Protein AF-A0A1F4QU12-F1 (afdb_monomer_lite)

Sequence (82 aa):
MARGGMRDWNAYWDKFKSLAALQEKSNNIDETFKRIEAEFGCKLLSGDHIQIIAALEERIEELENAQAKTQAGVQADLFESI

Secondary structure (DSSP, 8-state):
--------HHHHHTT---HHHHHHHHHTHHHHHHHHHHHHTSPPPHHHHHHHHHHHHHHHHHHHHHHHHHHHHHTTTTSS--

Structure (mmCIF, N/CA/C/O backbone):
data_AF-A0A1F4QU12-F1
#
_entry.id   AF-A0A1F4QU12-F1
#
loop_
_atom_site.group_PDB
_atom_site.id
_atom_site.type_symbol
_atom_site.label_atom_id
_atom_site.label_alt_id
_atom_site.label_comp_id
_atom_site.label_asym_id
_atom_site.label_entity_id
_atom_site.label_seq_id
_atom_site.pdbx_PDB_ins_code
_atom_site.Cartn_x
_atom_site.Cartn_y
_atom_site.Cartn_z
_atom_site.occupancy
_atom_site.B_iso_or_equiv
_atom_site.auth_seq_id
_atom_site.auth_comp_id
_atom_site.auth_asym_id
_atom_site.auth_atom_id
_atom_site.pdbx_PDB_model_num
ATOM 1 N N . MET A 1 1 ? 4.421 7.153 -28.636 1.00 34.41 1 MET A N 1
ATOM 2 C CA . MET A 1 1 ? 4.016 5.741 -28.476 1.00 34.41 1 MET A CA 1
ATOM 3 C C . MET A 1 1 ? 3.142 5.640 -27.238 1.00 34.41 1 MET A C 1
ATOM 5 O O . MET A 1 1 ? 3.651 5.766 -26.135 1.00 34.41 1 MET A O 1
ATOM 9 N N . AL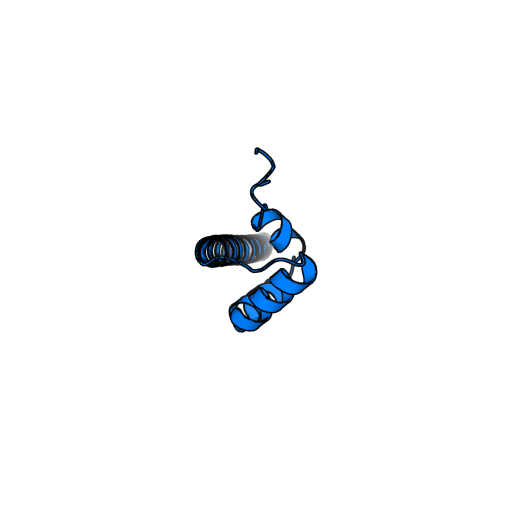A A 1 2 ? 1.827 5.530 -27.414 1.00 47.38 2 ALA A N 1
ATOM 10 C CA . ALA A 1 2 ? 0.886 5.416 -26.306 1.00 47.38 2 ALA A CA 1
ATOM 11 C C . ALA A 1 2 ? 0.716 3.938 -25.940 1.00 47.38 2 ALA A C 1
ATOM 13 O O . ALA A 1 2 ? 0.195 3.167 -26.744 1.00 47.38 2 ALA A O 1
ATOM 14 N N . ARG A 1 3 ? 1.220 3.560 -24.761 1.00 41.09 3 ARG A N 1
ATOM 15 C CA . ARG A 1 3 ? 0.731 2.458 -23.910 1.00 41.09 3 ARG A CA 1
ATOM 16 C C . ARG A 1 3 ? 1.456 2.460 -22.551 1.00 41.09 3 ARG A C 1
ATOM 18 O O . ARG A 1 3 ? 1.757 1.418 -21.988 1.00 41.09 3 ARG A O 1
ATOM 25 N N . GLY A 1 4 ? 1.742 3.647 -22.011 1.00 43.00 4 GLY A N 1
ATOM 26 C CA . GLY A 1 4 ? 1.968 3.789 -20.575 1.00 43.00 4 GLY A CA 1
ATOM 27 C C . GLY A 1 4 ? 0.599 3.743 -19.921 1.00 43.00 4 GLY A C 1
ATOM 28 O O . GLY A 1 4 ? 0.011 4.792 -19.688 1.00 43.00 4 GLY A O 1
ATOM 29 N N . GLY A 1 5 ? 0.027 2.545 -19.768 1.00 44.62 5 GLY A N 1
ATOM 30 C CA . GLY A 1 5 ? -1.140 2.392 -18.910 1.00 44.62 5 GLY A CA 1
ATOM 31 C C . GLY A 1 5 ? -0.705 2.890 -17.545 1.00 44.62 5 GLY A C 1
ATOM 32 O O . GLY A 1 5 ? 0.207 2.300 -16.968 1.00 44.62 5 GLY A O 1
ATOM 33 N N . MET A 1 6 ? -1.256 4.026 -17.112 1.00 54.06 6 MET A N 1
ATOM 34 C C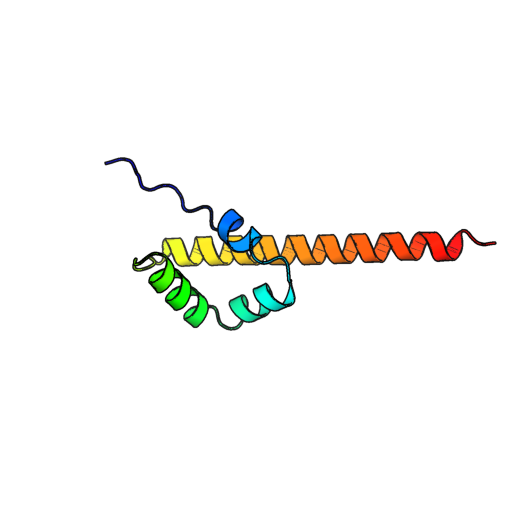A . MET A 1 6 ? -1.131 4.508 -15.742 1.00 54.06 6 MET A CA 1
ATOM 35 C C . MET A 1 6 ? -1.401 3.291 -14.866 1.00 54.06 6 MET A C 1
ATOM 37 O O . MET A 1 6 ? -2.478 2.703 -14.946 1.00 54.06 6 MET A O 1
ATOM 41 N N . ARG A 1 7 ? -0.369 2.790 -14.188 1.00 67.56 7 ARG A N 1
ATOM 42 C CA . ARG A 1 7 ? -0.542 1.613 -13.351 1.00 67.56 7 ARG A CA 1
ATOM 43 C C . ARG A 1 7 ? -1.404 2.074 -12.196 1.00 67.56 7 ARG A C 1
ATOM 45 O O . ARG A 1 7 ? -0.978 2.934 -11.434 1.00 67.56 7 ARG A O 1
ATOM 52 N N . ASP A 1 8 ? -2.616 1.543 -12.114 1.00 78.81 8 ASP A N 1
ATOM 53 C CA . ASP A 1 8 ? -3.505 1.812 -10.994 1.00 78.81 8 ASP A CA 1
ATOM 54 C C . ASP A 1 8 ? -2.926 1.149 -9.743 1.00 78.81 8 ASP A C 1
ATOM 56 O O . ASP A 1 8 ? -3.222 -0.002 -9.414 1.00 78.81 8 ASP A O 1
ATOM 60 N N . TRP A 1 9 ? -2.051 1.881 -9.053 1.00 84.69 9 TRP A N 1
ATOM 61 C CA . TRP A 1 9 ? -1.453 1.446 -7.795 1.00 84.69 9 TRP A CA 1
ATOM 62 C C . TRP A 1 9 ? -2.523 1.239 -6.720 1.00 84.69 9 TRP A C 1
ATOM 64 O O . TRP A 1 9 ? -2.416 0.298 -5.941 1.00 84.69 9 TRP A O 1
ATOM 74 N N . ASN A 1 10 ? -3.616 2.006 -6.770 1.00 84.19 10 ASN A N 1
ATOM 75 C CA . ASN A 1 10 ? -4.807 1.776 -5.950 1.00 84.19 10 ASN A CA 1
ATOM 76 C C . ASN A 1 10 ? -5.394 0.373 -6.168 1.00 84.19 10 ASN A C 1
ATOM 78 O O . ASN A 1 10 ? -5.571 -0.379 -5.213 1.00 84.19 10 ASN A O 1
ATOM 82 N N . ALA A 1 11 ? -5.570 -0.054 -7.423 1.00 84.56 11 ALA A N 1
ATOM 83 C CA . ALA A 1 11 ? -6.055 -1.401 -7.734 1.00 84.56 11 ALA A CA 1
ATOM 84 C C . ALA A 1 11 ? -5.052 -2.507 -7.343 1.00 84.56 11 ALA A C 1
ATOM 86 O O . ALA A 1 11 ? -5.441 -3.640 -7.044 1.00 84.56 11 ALA A O 1
ATOM 87 N N . TYR A 1 12 ? -3.749 -2.206 -7.344 1.00 85.81 12 TYR A N 1
ATOM 88 C CA . TYR A 1 12 ? -2.733 -3.114 -6.810 1.00 85.81 12 TYR A CA 1
ATOM 89 C C . TYR A 1 12 ? -2.883 -3.280 -5.289 1.00 85.81 12 TYR A C 1
ATOM 91 O O . TYR A 1 12 ? -2.865 -4.412 -4.796 1.00 85.81 12 TYR A O 1
ATOM 99 N N . TRP A 1 13 ? -3.099 -2.180 -4.562 1.00 88.19 13 TRP A N 1
ATOM 100 C CA . TRP A 1 13 ? -3.287 -2.186 -3.112 1.00 88.19 13 TRP A CA 1
ATOM 101 C C . TRP A 1 13 ? -4.633 -2.755 -2.662 1.00 88.19 13 TRP A C 1
ATOM 103 O O . TRP A 1 13 ? -4.698 -3.387 -1.609 1.00 88.19 13 TRP A O 1
ATOM 113 N N . ASP A 1 14 ? -5.676 -2.660 -3.486 1.00 85.56 14 ASP A N 1
ATOM 114 C CA . ASP A 1 14 ? -6.995 -3.251 -3.228 1.00 85.56 14 ASP A CA 1
ATOM 115 C C . ASP A 1 14 ? -6.961 -4.767 -2.989 1.00 85.56 14 ASP A C 1
ATOM 117 O O . ASP A 1 14 ? -7.807 -5.320 -2.277 1.00 85.56 14 ASP A O 1
ATOM 121 N N . LYS A 1 15 ? -5.956 -5.456 -3.544 1.00 84.75 15 LYS A N 1
ATOM 122 C CA . LYS A 1 15 ? -5.732 -6.890 -3.309 1.00 84.75 15 LYS A CA 1
ATOM 123 C C . LYS A 1 15 ? -5.426 -7.189 -1.839 1.00 84.75 15 LYS A C 1
ATOM 125 O O . LYS A 1 15 ? -5.683 -8.298 -1.368 1.00 84.75 15 LYS A O 1
ATOM 130 N N . PHE A 1 16 ? -4.895 -6.214 -1.105 1.00 84.31 16 PHE A N 1
ATOM 131 C CA . PHE A 1 16 ? -4.541 -6.331 0.300 1.00 84.31 16 PHE A CA 1
ATOM 132 C C . PHE A 1 16 ? -5.651 -5.720 1.158 1.00 84.31 16 PHE A C 1
ATOM 134 O O . PHE A 1 16 ? -5.719 -4.518 1.389 1.00 84.31 16 PHE A O 1
ATOM 141 N N . LYS A 1 17 ? -6.537 -6.580 1.664 1.00 79.56 17 LYS A N 1
ATOM 142 C CA . LYS A 1 17 ? -7.646 -6.174 2.546 1.00 79.56 17 LYS A CA 1
ATOM 143 C C . 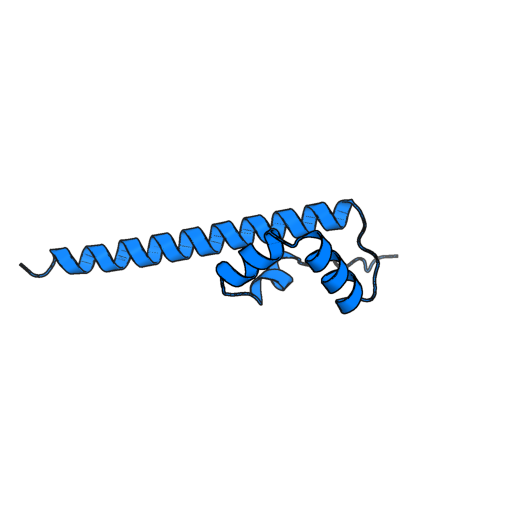LYS A 1 17 ? -7.249 -6.012 4.016 1.00 79.56 17 LYS A C 1
ATOM 145 O O . LYS A 1 17 ? -8.082 -5.657 4.839 1.00 79.56 17 LYS A O 1
ATOM 150 N N . SER A 1 18 ? -6.010 -6.348 4.366 1.00 84.62 18 SER A N 1
ATOM 151 C CA . SER A 1 18 ? -5.531 -6.315 5.745 1.00 84.62 18 SER A CA 1
ATOM 152 C C . SER A 1 18 ? -4.710 -5.055 5.978 1.00 84.62 18 SER A C 1
ATOM 154 O O . SER A 1 18 ? -3.656 -4.888 5.364 1.00 84.62 18 SER A O 1
ATOM 156 N N . LEU A 1 19 ? -5.175 -4.217 6.907 1.00 85.88 19 LEU A N 1
ATOM 157 C CA . LEU A 1 19 ? -4.458 -3.024 7.354 1.00 85.88 19 LEU A CA 1
ATOM 158 C C . LEU A 1 19 ? -3.038 -3.372 7.821 1.00 85.88 19 LEU A C 1
ATOM 160 O O . LEU A 1 19 ? -2.077 -2.753 7.381 1.00 85.88 19 LEU A O 1
ATOM 164 N N . ALA A 1 20 ? -2.895 -4.430 8.625 1.00 86.25 20 ALA A N 1
ATOM 165 C CA . ALA A 1 20 ? -1.596 -4.893 9.109 1.00 86.25 20 ALA A CA 1
ATOM 166 C C . ALA A 1 20 ? -0.643 -5.266 7.959 1.00 86.25 20 ALA A C 1
ATOM 168 O O . ALA A 1 20 ? 0.538 -4.932 8.000 1.00 86.25 20 ALA A O 1
ATOM 169 N N . ALA A 1 21 ? -1.157 -5.902 6.900 1.00 86.94 21 ALA A N 1
ATOM 170 C CA . ALA A 1 21 ? -0.349 -6.263 5.737 1.00 86.94 21 ALA A CA 1
ATOM 171 C C . ALA A 1 21 ? 0.103 -5.038 4.925 1.00 86.94 21 ALA A C 1
A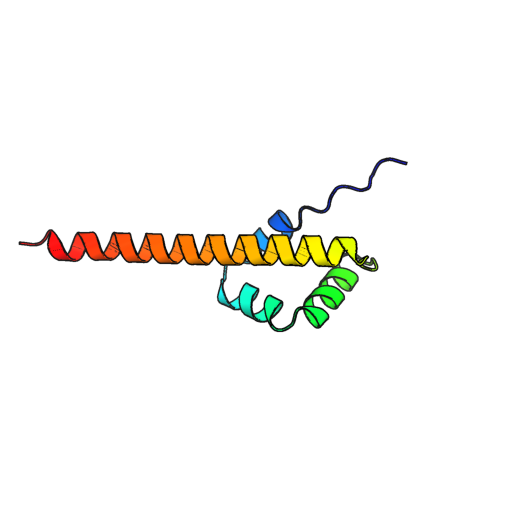TOM 173 O O . ALA A 1 21 ? 1.182 -5.063 4.338 1.00 86.94 21 ALA A O 1
ATOM 174 N N . LEU A 1 22 ? -0.704 -3.976 4.872 1.00 87.62 22 LEU A N 1
ATOM 175 C CA . LEU A 1 22 ? -0.329 -2.720 4.217 1.00 87.62 22 LEU A CA 1
ATOM 176 C C . LEU A 1 22 ? 0.656 -1.913 5.069 1.00 87.62 22 LEU A C 1
ATOM 178 O O . LEU A 1 22 ? 1.650 -1.423 4.542 1.00 87.62 22 LEU A O 1
ATOM 182 N N . GLN A 1 23 ? 0.446 -1.852 6.385 1.00 87.44 23 GLN A N 1
ATOM 183 C CA . GLN A 1 23 ? 1.369 -1.211 7.324 1.00 87.44 23 GLN A CA 1
ATOM 184 C C . GLN A 1 23 ? 2.739 -1.901 7.339 1.00 87.44 23 GLN A C 1
ATOM 186 O O . GLN A 1 23 ? 3.766 -1.228 7.322 1.00 87.44 23 GLN A O 1
ATOM 191 N N . GLU A 1 24 ? 2.788 -3.236 7.292 1.00 88.94 24 GLU A N 1
ATOM 192 C CA . GLU A 1 24 ? 4.050 -3.979 7.175 1.00 88.94 24 GLU A CA 1
ATOM 193 C C . GLU A 1 24 ? 4.802 -3.632 5.881 1.00 88.94 24 GLU A C 1
ATOM 195 O O . GLU A 1 24 ? 6.024 -3.460 5.896 1.00 88.94 24 GLU A O 1
ATOM 200 N N . LYS A 1 25 ? 4.078 -3.470 4.767 1.00 87.00 25 LYS A N 1
ATOM 201 C CA . LYS A 1 25 ? 4.655 -3.054 3.480 1.00 87.00 25 LYS A CA 1
ATOM 202 C C . LYS A 1 25 ? 5.122 -1.604 3.494 1.00 87.00 25 LYS A C 1
ATOM 204 O O . LYS A 1 25 ? 6.171 -1.320 2.924 1.00 87.00 25 LYS A O 1
ATOM 209 N N . SER A 1 26 ? 4.400 -0.721 4.182 1.00 88.44 26 SER A N 1
ATOM 210 C CA . SER A 1 26 ? 4.811 0.668 4.406 1.00 88.44 26 SER A CA 1
ATOM 211 C C . SER A 1 26 ? 6.082 0.751 5.253 1.00 88.44 26 SER A C 1
ATOM 213 O O . SER A 1 26 ? 6.999 1.493 4.920 1.00 88.44 26 SER A O 1
ATOM 215 N N . ASN A 1 27 ? 6.181 -0.059 6.311 1.00 89.69 27 ASN A N 1
ATOM 216 C CA . ASN A 1 27 ? 7.382 -0.137 7.148 1.00 89.69 27 ASN A CA 1
ATOM 217 C C . ASN A 1 27 ? 8.595 -0.691 6.387 1.00 89.69 27 ASN A C 1
ATOM 219 O O . ASN A 1 27 ? 9.730 -0.356 6.710 1.00 89.69 27 ASN A O 1
ATOM 223 N N . ASN A 1 28 ? 8.360 -1.518 5.365 1.00 91.25 28 ASN A N 1
ATOM 224 C CA . ASN A 1 28 ? 9.391 -2.098 4.507 1.00 91.25 28 ASN A CA 1
ATOM 225 C C . ASN A 1 28 ? 9.265 -1.586 3.063 1.00 91.25 28 ASN A C 1
ATOM 227 O O . ASN A 1 28 ? 9.268 -2.378 2.114 1.00 91.25 28 ASN A O 1
ATOM 231 N N . ILE A 1 29 ? 9.115 -0.269 2.877 1.00 87.12 29 ILE A N 1
ATOM 232 C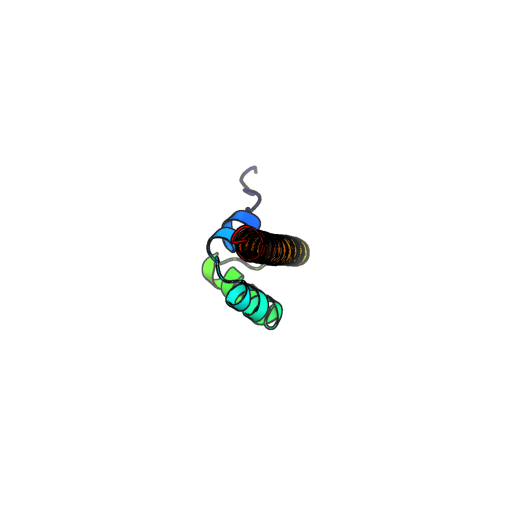 CA . ILE A 1 29 ? 8.803 0.312 1.563 1.00 87.12 29 ILE A CA 1
ATOM 233 C C . ILE A 1 29 ? 9.887 0.026 0.510 1.00 87.12 29 ILE A C 1
ATOM 235 O O . ILE A 1 29 ? 9.563 -0.310 -0.627 1.00 87.12 29 ILE A O 1
ATOM 239 N N . ASP A 1 30 ? 11.168 0.038 0.892 1.00 87.88 30 ASP A N 1
ATOM 240 C CA . ASP A 1 30 ? 12.285 -0.295 -0.004 1.00 87.88 30 ASP A CA 1
ATOM 241 C C . ASP A 1 30 ? 12.212 -1.736 -0.526 1.00 87.88 30 ASP A C 1
ATOM 243 O O . ASP A 1 30 ? 12.490 -2.014 -1.696 1.00 87.88 30 ASP A O 1
ATOM 247 N N . GLU A 1 31 ? 11.837 -2.680 0.339 1.00 90.12 31 GLU A N 1
ATOM 248 C CA . GLU A 1 31 ? 11.651 -4.075 -0.059 1.00 90.12 31 GLU A CA 1
ATOM 249 C C . GLU A 1 31 ? 10.390 -4.234 -0.911 1.00 90.12 31 GLU A C 1
ATOM 251 O O . GLU A 1 31 ? 10.378 -4.969 -1.900 1.00 90.12 31 GLU A O 1
ATOM 256 N N . THR A 1 32 ? 9.341 -3.496 -0.562 1.00 88.81 32 THR A N 1
ATOM 257 C CA . THR A 1 32 ? 8.088 -3.444 -1.308 1.00 88.81 32 THR A CA 1
ATOM 258 C C . THR A 1 32 ? 8.311 -2.946 -2.734 1.00 88.81 32 THR A C 1
ATOM 260 O O . THR A 1 32 ? 7.823 -3.580 -3.669 1.00 88.81 32 THR A O 1
ATOM 263 N N . PHE A 1 33 ? 9.116 -1.900 -2.936 1.00 89.12 33 PHE A N 1
ATOM 264 C CA . PHE A 1 33 ? 9.495 -1.436 -4.270 1.00 89.12 33 PHE A CA 1
ATOM 265 C C . PHE A 1 33 ? 10.234 -2.510 -5.057 1.00 89.12 33 PHE A C 1
ATOM 267 O O . PHE A 1 33 ? 9.820 -2.818 -6.168 1.00 89.12 33 PHE A O 1
ATOM 274 N N . LYS A 1 34 ? 11.243 -3.164 -4.470 1.00 89.50 34 LYS A N 1
ATOM 275 C CA . LYS A 1 34 ? 11.961 -4.260 -5.145 1.00 89.50 34 LYS A CA 1
ATOM 276 C C . LYS A 1 34 ? 11.039 -5.410 -5.546 1.00 89.50 34 LYS A C 1
ATOM 278 O O . LYS A 1 34 ? 11.209 -5.994 -6.614 1.00 89.50 34 LYS A O 1
ATOM 283 N N . ARG A 1 35 ? 10.061 -5.752 -4.701 1.00 88.12 35 ARG A N 1
ATOM 284 C CA . ARG A 1 35 ? 9.054 -6.780 -5.009 1.00 88.12 35 ARG A CA 1
ATOM 285 C C . ARG A 1 35 ? 8.157 -6.354 -6.167 1.00 88.12 35 ARG A C 1
ATOM 287 O O . ARG A 1 35 ? 7.921 -7.161 -7.057 1.00 88.12 35 ARG A O 1
ATOM 294 N N . ILE A 1 36 ? 7.711 -5.098 -6.186 1.00 86.88 36 ILE A N 1
ATOM 295 C CA . ILE A 1 36 ? 6.934 -4.535 -7.297 1.00 86.88 36 ILE A CA 1
ATOM 296 C C . ILE A 1 36 ? 7.778 -4.532 -8.582 1.00 86.88 36 ILE A C 1
ATOM 298 O O . ILE A 1 36 ? 7.314 -4.971 -9.630 1.00 86.88 36 ILE A O 1
ATOM 302 N N . GLU A 1 37 ? 9.041 -4.112 -8.520 1.00 88.62 37 GLU A N 1
ATOM 303 C CA . GLU A 1 37 ? 9.957 -4.151 -9.665 1.00 88.62 37 GLU A CA 1
ATOM 304 C C . GLU A 1 37 ? 10.118 -5.570 -10.223 1.00 88.62 37 GLU A C 1
ATOM 306 O O . GLU A 1 37 ? 10.088 -5.768 -11.439 1.00 88.62 37 GLU A O 1
ATOM 311 N N . ALA A 1 38 ? 10.234 -6.565 -9.338 1.00 88.38 38 ALA A N 1
ATOM 312 C CA . ALA A 1 38 ? 10.319 -7.971 -9.710 1.00 88.38 38 ALA A CA 1
ATOM 313 C C . ALA A 1 38 ? 9.005 -8.508 -10.306 1.00 88.38 38 ALA A C 1
ATOM 315 O O . ALA A 1 38 ? 9.045 -9.202 -11.320 1.00 88.38 38 ALA A O 1
ATOM 316 N N . GLU A 1 39 ? 7.850 -8.173 -9.721 1.00 85.81 39 GLU A N 1
ATOM 317 C CA . GLU A 1 39 ? 6.527 -8.620 -10.185 1.00 85.81 39 GLU A CA 1
ATOM 318 C C . GLU A 1 39 ? 6.208 -8.086 -11.585 1.00 85.81 39 GLU A C 1
ATOM 320 O O . GLU A 1 39 ? 5.683 -8.803 -12.436 1.00 85.81 39 GLU A O 1
ATOM 325 N N . PHE A 1 40 ? 6.572 -6.833 -11.846 1.00 82.75 40 PHE A N 1
ATOM 326 C CA . PHE A 1 40 ? 6.302 -6.175 -13.118 1.00 82.75 40 PHE A CA 1
ATOM 327 C C . PHE A 1 40 ? 7.475 -6.221 -14.108 1.00 82.75 40 PHE A C 1
ATOM 329 O O . PHE A 1 40 ? 7.352 -5.694 -15.218 1.00 82.75 40 PHE A O 1
ATOM 336 N N . GLY A 1 41 ? 8.606 -6.817 -13.718 1.00 82.69 41 GLY A N 1
ATOM 337 C CA . GLY A 1 41 ? 9.812 -6.923 -14.541 1.00 82.69 41 GLY A CA 1
ATOM 338 C C . GLY A 1 41 ? 10.350 -5.570 -15.014 1.00 82.69 41 GLY A C 1
ATOM 339 O O . GLY A 1 41 ? 10.887 -5.471 -16.117 1.00 82.69 41 GLY A O 1
ATOM 340 N N . CYS A 1 42 ? 10.160 -4.509 -14.229 1.00 81.81 42 CYS A N 1
ATOM 341 C CA . CYS A 1 42 ? 10.530 -3.150 -14.610 1.00 81.81 42 CYS A CA 1
ATOM 342 C C . CYS A 1 42 ? 11.172 -2.403 -13.449 1.00 81.81 42 CYS A C 1
ATOM 344 O O . CYS A 1 42 ? 10.840 -2.646 -12.296 1.00 81.81 42 CYS A O 1
ATOM 346 N N . LYS A 1 43 ? 12.036 -1.441 -13.769 1.00 83.44 43 LYS A N 1
ATOM 347 C CA . LYS A 1 43 ? 12.606 -0.545 -12.768 1.00 83.44 43 LYS A CA 1
ATOM 348 C C . LYS A 1 43 ? 11.627 0.589 -12.475 1.00 83.44 43 LYS A C 1
ATOM 350 O O . LYS A 1 43 ? 11.148 1.217 -13.420 1.00 83.44 43 LYS A O 1
ATOM 355 N N . LEU A 1 44 ? 11.337 0.836 -11.205 1.00 83.38 44 LEU A N 1
ATOM 356 C CA . LEU A 1 44 ? 10.493 1.951 -10.788 1.00 83.38 44 LEU A CA 1
ATOM 357 C C . LEU A 1 44 ? 11.285 3.257 -10.909 1.00 83.38 44 LEU A C 1
ATOM 359 O O . LEU A 1 44 ? 12.472 3.330 -10.575 1.00 83.38 44 LEU A O 1
ATOM 363 N N . LEU A 1 45 ? 10.642 4.298 -11.432 1.00 85.44 45 LEU A N 1
ATOM 364 C CA . LEU A 1 45 ? 11.210 5.640 -11.467 1.00 85.44 45 LEU A CA 1
ATOM 365 C C . LEU A 1 45 ? 10.844 6.394 -10.186 1.00 85.44 45 LEU A C 1
ATOM 367 O O . LEU A 1 45 ? 9.887 6.059 -9.491 1.00 85.44 45 LEU A O 1
ATOM 371 N N . SER A 1 46 ? 11.561 7.483 -9.898 1.00 79.31 46 SER A N 1
ATOM 372 C CA . SER A 1 46 ? 11.285 8.331 -8.729 1.00 79.31 46 SER A CA 1
ATOM 373 C C . SER A 1 46 ? 9.837 8.839 -8.684 1.00 79.31 46 SER A C 1
ATOM 375 O O . SER A 1 46 ? 9.290 9.018 -7.602 1.00 79.31 46 SER A O 1
ATOM 377 N N . GLY A 1 47 ? 9.204 9.038 -9.847 1.00 82.56 47 GLY A N 1
ATOM 378 C CA . GLY A 1 47 ? 7.785 9.390 -9.937 1.00 82.56 47 GLY A CA 1
ATOM 379 C C . GLY A 1 47 ? 6.844 8.237 -9.574 1.00 82.56 47 GLY A C 1
ATOM 380 O O . GLY A 1 47 ? 5.821 8.477 -8.940 1.00 82.56 47 GLY A O 1
ATOM 381 N N . ASP A 1 48 ? 7.205 6.994 -9.903 1.00 83.38 48 ASP A N 1
ATOM 382 C CA . ASP A 1 48 ? 6.407 5.817 -9.550 1.00 83.38 48 ASP A CA 1
ATOM 383 C C . ASP A 1 48 ? 6.451 5.558 -8.043 1.00 83.38 48 ASP A C 1
ATOM 385 O O . ASP A 1 48 ? 5.431 5.221 -7.456 1.00 83.38 48 ASP A O 1
ATOM 389 N N . HIS A 1 49 ? 7.598 5.783 -7.391 1.00 86.75 49 HIS A N 1
ATOM 390 C CA . HIS A 1 49 ? 7.707 5.656 -5.932 1.00 86.75 49 HIS A CA 1
ATOM 391 C C . HIS A 1 49 ? 6.713 6.565 -5.205 1.00 86.75 49 HIS A C 1
ATOM 393 O O . HIS A 1 49 ? 6.034 6.114 -4.287 1.00 86.75 49 HIS A O 1
ATOM 399 N N . ILE A 1 50 ? 6.590 7.821 -5.647 1.00 88.25 50 ILE A N 1
ATOM 400 C CA . ILE A 1 50 ? 5.644 8.781 -5.064 1.00 88.25 50 ILE A CA 1
ATOM 401 C C . ILE A 1 50 ? 4.205 8.299 -5.269 1.00 88.25 50 ILE A C 1
ATOM 403 O O . ILE A 1 50 ? 3.416 8.331 -4.332 1.00 88.25 50 ILE A O 1
ATOM 407 N N . GLN A 1 51 ? 3.867 7.814 -6.468 1.00 87.75 51 GLN A N 1
ATOM 408 C CA . GLN A 1 51 ? 2.519 7.316 -6.756 1.00 87.75 51 GLN A CA 1
ATOM 409 C C . GLN A 1 51 ? 2.173 6.055 -5.958 1.00 87.75 51 GLN A C 1
ATOM 411 O O . GLN A 1 51 ? 1.051 5.925 -5.482 1.00 87.75 51 GLN A O 1
ATOM 416 N N . ILE A 1 52 ? 3.130 5.140 -5.788 1.00 88.75 52 ILE A N 1
ATOM 417 C CA . ILE A 1 52 ? 2.948 3.912 -5.009 1.00 88.75 52 ILE A CA 1
ATOM 418 C C . ILE A 1 52 ? 2.729 4.236 -3.532 1.00 88.75 52 ILE A C 1
ATOM 420 O O . ILE A 1 52 ? 1.849 3.630 -2.923 1.00 88.75 52 ILE A O 1
ATOM 424 N N . ILE A 1 53 ? 3.513 5.167 -2.972 1.00 90.38 53 ILE A N 1
ATOM 425 C CA . ILE A 1 53 ? 3.374 5.611 -1.579 1.00 90.38 53 ILE A CA 1
ATOM 426 C C . ILE A 1 53 ? 2.030 6.308 -1.385 1.00 90.38 53 ILE A C 1
ATOM 428 O O . ILE A 1 53 ? 1.283 5.906 -0.504 1.00 90.38 53 ILE A O 1
ATOM 432 N N . ALA A 1 54 ? 1.682 7.270 -2.242 1.00 90.06 54 ALA A N 1
ATOM 433 C CA . ALA A 1 54 ? 0.412 7.987 -2.137 1.00 90.06 54 ALA A CA 1
ATOM 434 C C . ALA A 1 54 ? -0.793 7.031 -2.187 1.00 90.06 54 ALA A C 1
ATOM 436 O O . ALA A 1 54 ? -1.699 7.126 -1.366 1.00 90.06 54 ALA A O 1
ATOM 437 N N . ALA A 1 55 ? -0.767 6.056 -3.101 1.00 89.81 55 ALA A N 1
ATOM 438 C CA . ALA A 1 55 ? -1.798 5.025 -3.205 1.00 89.81 55 ALA A CA 1
ATOM 439 C C . ALA A 1 55 ? -1.829 4.076 -1.987 1.00 89.81 55 ALA A C 1
ATOM 441 O O . ALA A 1 55 ? -2.883 3.575 -1.600 1.00 89.81 55 ALA A O 1
ATOM 442 N N . LEU A 1 56 ? -0.670 3.801 -1.381 1.00 90.06 56 LEU A N 1
ATOM 443 C CA . LEU A 1 56 ? -0.567 2.979 -0.175 1.00 90.06 56 LEU A CA 1
ATOM 444 C C . LEU A 1 56 ? -1.158 3.706 1.040 1.00 90.06 56 LEU A C 1
ATOM 446 O O . LEU A 1 56 ? -1.919 3.103 1.793 1.00 90.06 56 LEU A O 1
ATOM 450 N N . GLU A 1 57 ? -0.813 4.981 1.219 1.00 90.00 57 GLU A N 1
ATOM 451 C CA . GLU A 1 57 ? -1.313 5.832 2.302 1.00 90.00 57 GLU A CA 1
ATOM 452 C C . GLU A 1 57 ? -2.828 6.026 2.203 1.00 90.00 57 GLU A C 1
ATOM 454 O O . GLU A 1 57 ? -3.527 5.785 3.186 1.00 90.00 57 GLU A O 1
ATOM 459 N N . GLU A 1 58 ? -3.342 6.344 1.007 1.00 90.19 58 GLU A N 1
ATOM 460 C CA . GLU A 1 58 ? -4.785 6.448 0.742 1.00 90.19 58 GLU A CA 1
ATOM 461 C C . GLU A 1 58 ? -5.502 5.155 1.151 1.00 90.19 58 GLU A C 1
ATOM 463 O O . GLU A 1 58 ? -6.497 5.182 1.876 1.00 90.19 58 GLU A O 1
ATOM 468 N N . ARG A 1 59 ? -4.944 3.994 0.786 1.00 88.44 59 ARG A N 1
ATOM 469 C CA . ARG A 1 59 ? -5.556 2.708 1.122 1.00 88.44 59 ARG A CA 1
ATOM 470 C C . ARG A 1 59 ? -5.532 2.384 2.618 1.00 88.44 59 ARG A C 1
ATOM 472 O O . ARG A 1 59 ? -6.468 1.765 3.133 1.00 88.44 59 ARG A O 1
ATOM 479 N N . ILE A 1 60 ? -4.452 2.740 3.308 1.00 89.50 60 ILE A N 1
ATOM 480 C CA . ILE A 1 60 ? -4.337 2.577 4.762 1.00 89.50 60 ILE A CA 1
ATOM 481 C C . ILE A 1 60 ? -5.412 3.424 5.447 1.00 89.50 60 ILE A C 1
ATOM 483 O O . ILE A 1 60 ? -6.190 2.883 6.234 1.00 89.50 60 ILE A O 1
ATOM 487 N N . GLU A 1 61 ? -5.530 4.697 5.066 1.00 89.44 61 GLU A N 1
ATOM 488 C CA . GLU A 1 61 ? -6.524 5.620 5.615 1.00 89.44 61 GLU A CA 1
ATOM 489 C C . GLU A 1 61 ? -7.963 5.136 5.361 1.00 89.44 61 GLU A C 1
ATOM 491 O O . GLU A 1 61 ? -8.811 5.188 6.257 1.00 89.44 61 GLU A O 1
ATOM 496 N N . GLU A 1 62 ? -8.261 4.612 4.168 1.00 88.50 62 GLU A N 1
ATOM 497 C CA . GLU A 1 62 ? -9.570 4.028 3.859 1.00 88.50 62 GLU A CA 1
ATOM 498 C C . GLU A 1 62 ? -9.930 2.868 4.794 1.00 88.50 62 GLU A C 1
ATOM 500 O O . GLU A 1 62 ? -11.056 2.799 5.299 1.00 88.50 62 GLU A O 1
ATOM 505 N N . LEU A 1 63 ? -8.992 1.945 5.028 1.00 86.50 63 LEU A N 1
ATOM 506 C CA . LEU A 1 63 ? -9.222 0.782 5.885 1.00 86.50 63 LEU A CA 1
ATOM 507 C C . LEU A 1 63 ? -9.316 1.167 7.362 1.00 86.50 63 LEU A C 1
ATOM 509 O O . LEU A 1 63 ? -10.168 0.622 8.064 1.00 86.50 63 LEU A O 1
ATOM 513 N N . GLU A 1 64 ? -8.507 2.122 7.824 1.00 87.31 64 GLU A N 1
ATOM 514 C CA . GLU A 1 64 ? -8.614 2.675 9.179 1.00 87.31 64 GLU A CA 1
ATOM 515 C C . GLU A 1 64 ? -9.979 3.337 9.393 1.00 87.31 64 GLU A C 1
ATOM 517 O O . GLU A 1 64 ? -10.671 3.043 10.371 1.00 87.31 64 GLU A O 1
ATOM 522 N N . ASN A 1 65 ? -10.432 4.149 8.434 1.00 86.31 65 ASN A N 1
ATOM 523 C CA . ASN A 1 65 ? -11.753 4.772 8.472 1.00 86.31 65 ASN A CA 1
ATOM 524 C C . ASN A 1 65 ? -12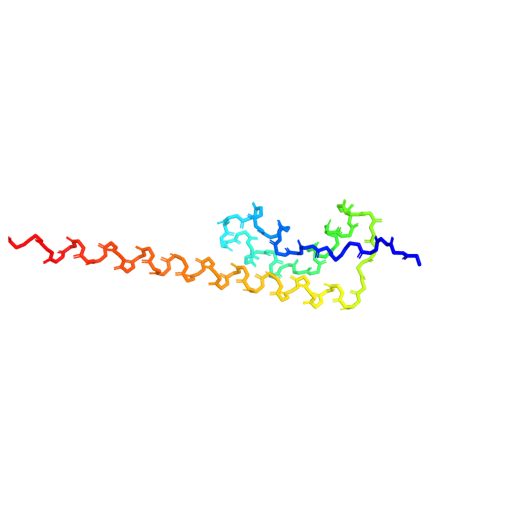.893 3.745 8.406 1.00 86.31 65 ASN A C 1
ATOM 526 O O . ASN A 1 65 ? -13.899 3.886 9.109 1.00 86.31 65 ASN A O 1
ATOM 530 N N . ALA A 1 66 ? -12.768 2.702 7.583 1.00 81.81 66 ALA A N 1
ATOM 531 C CA . ALA A 1 66 ? -13.758 1.630 7.498 1.00 81.81 66 ALA A CA 1
ATOM 532 C C . ALA A 1 66 ? -13.840 0.825 8.808 1.00 81.81 66 ALA A C 1
ATOM 534 O O . ALA A 1 66 ? -14.939 0.500 9.274 1.00 81.81 66 ALA A O 1
ATOM 535 N N . GLN A 1 67 ? -12.695 0.547 9.437 1.00 78.44 67 GLN A N 1
ATOM 536 C CA . GLN A 1 67 ? -12.624 -0.130 10.729 1.00 78.44 67 GLN A CA 1
ATOM 537 C C . GLN A 1 67 ? -13.224 0.737 11.844 1.00 78.44 67 GLN A C 1
ATOM 539 O O . GLN A 1 67 ? -14.055 0.249 12.613 1.00 78.44 67 GLN A O 1
ATOM 544 N N . ALA A 1 68 ? -12.896 2.032 11.878 1.00 75.75 68 ALA A N 1
ATOM 545 C CA . ALA A 1 68 ? -13.455 2.985 12.834 1.00 75.75 68 ALA A CA 1
ATOM 546 C C . ALA A 1 68 ? -14.985 3.110 12.708 1.00 75.75 68 ALA A C 1
ATOM 548 O O . ALA A 1 68 ? -15.696 3.078 13.714 1.00 75.75 68 ALA A O 1
ATOM 549 N N . LYS A 1 69 ? -15.520 3.175 11.479 1.00 67.75 69 LYS A N 1
ATOM 550 C CA . LYS A 1 69 ? -16.975 3.202 11.228 1.00 67.75 69 LYS A CA 1
ATOM 551 C C . LYS A 1 69 ? -17.674 1.917 11.666 1.00 67.75 69 LYS A C 1
ATOM 553 O O . LYS A 1 69 ? -18.760 1.979 12.236 1.00 67.75 69 LYS A O 1
ATOM 558 N N . THR A 1 70 ? -17.050 0.763 11.433 1.00 61.62 70 THR A N 1
ATOM 559 C CA . THR A 1 70 ? -17.593 -0.533 11.871 1.00 61.62 70 THR A CA 1
ATOM 560 C C . THR A 1 70 ? -17.658 -0.608 13.398 1.00 61.62 70 THR A C 1
ATOM 562 O O . THR A 1 70 ? -18.658 -1.051 13.955 1.00 61.62 70 THR A O 1
ATOM 565 N N . GLN A 1 71 ? -16.630 -0.113 14.091 1.00 57.53 71 GLN A N 1
ATOM 566 C CA . GLN A 1 71 ? -16.580 -0.112 15.553 1.00 57.53 71 GLN A CA 1
ATOM 567 C C . GLN A 1 71 ? -17.588 0.867 16.183 1.00 57.53 71 GLN A C 1
ATOM 569 O O . GLN A 1 71 ? -18.178 0.552 17.215 1.00 57.53 71 GLN A O 1
ATOM 574 N N . ALA A 1 72 ? -17.842 2.013 15.543 1.00 56.25 72 ALA A N 1
ATOM 575 C CA . ALA A 1 72 ? -18.856 2.975 15.982 1.00 56.25 72 ALA A CA 1
ATOM 576 C C . ALA A 1 72 ? -20.298 2.448 15.828 1.00 56.25 72 ALA A C 1
ATOM 578 O O . ALA A 1 72 ? -21.153 2.775 16.647 1.00 56.25 72 ALA A O 1
ATOM 579 N N . GLY A 1 73 ? -20.569 1.607 14.822 1.00 50.72 73 GLY A N 1
ATOM 580 C CA . GLY A 1 73 ? -21.888 0.994 14.619 1.00 50.72 73 GLY A CA 1
ATOM 581 C C . GLY A 1 73 ? -22.263 -0.022 15.702 1.00 50.72 73 GLY A C 1
ATOM 582 O O . GLY A 1 73 ? -23.380 -0.003 16.200 1.00 50.72 73 GLY A O 1
ATOM 583 N N . VAL A 1 74 ? -21.312 -0.852 16.143 1.00 52.44 74 VAL A N 1
ATOM 584 C CA . VAL A 1 74 ? -21.560 -1.899 17.158 1.00 52.44 74 VAL A CA 1
ATOM 585 C C . VAL A 1 74 ? -21.809 -1.315 18.557 1.00 52.44 74 VAL A C 1
ATOM 587 O O . VAL A 1 74 ? -22.449 -1.946 19.395 1.00 52.44 74 VAL A O 1
ATOM 590 N N . GLN A 1 75 ? -21.330 -0.098 18.830 1.00 49.94 75 GLN A N 1
ATOM 591 C CA . GLN A 1 75 ? -21.572 0.568 20.112 1.00 49.94 75 GLN A CA 1
ATOM 592 C C . GLN A 1 75 ? -22.981 1.170 20.234 1.00 49.94 75 GLN A C 1
ATOM 594 O O . GLN A 1 75 ? -23.421 1.415 21.356 1.00 49.94 75 GLN A O 1
ATOM 599 N N . ALA A 1 76 ? -23.695 1.379 19.120 1.00 53.41 76 ALA A N 1
ATOM 600 C CA . ALA A 1 76 ? -25.068 1.886 19.138 1.00 53.41 76 ALA A CA 1
ATOM 601 C C . ALA A 1 76 ? -26.076 0.817 19.607 1.00 53.41 76 ALA A C 1
ATOM 603 O O . ALA A 1 76 ? -26.968 1.131 20.390 1.00 53.41 76 ALA A O 1
ATOM 604 N N . ASP A 1 77 ? -25.872 -0.454 19.242 1.00 52.31 77 ASP A N 1
ATOM 605 C CA . ASP A 1 77 ? -26.750 -1.566 19.646 1.00 52.31 77 ASP A CA 1
ATOM 606 C C . ASP A 1 77 ? -26.669 -1.916 21.149 1.00 52.31 77 ASP A C 1
ATOM 608 O O . ASP A 1 77 ? -27.575 -2.540 21.698 1.00 52.31 77 ASP A O 1
ATOM 612 N N . LEU A 1 78 ? -25.609 -1.506 21.860 1.00 55.34 78 LEU A N 1
ATOM 613 C CA . LEU A 1 78 ? -25.445 -1.797 23.296 1.00 55.34 78 LEU A CA 1
ATOM 614 C C . LEU A 1 78 ? -26.251 -0.868 24.218 1.00 55.34 78 LEU A C 1
ATOM 616 O O . LEU A 1 78 ? -26.391 -1.174 25.402 1.00 55.34 78 LEU A O 1
ATOM 620 N N . PHE A 1 79 ? -26.788 0.240 23.699 1.00 59.78 79 PHE A N 1
ATOM 621 C CA . PHE A 1 79 ? -27.617 1.179 24.465 1.00 59.78 79 PHE A CA 1
ATOM 622 C C . PHE A 1 79 ? -29.113 1.109 24.120 1.00 59.78 79 PHE A C 1
ATOM 624 O O . PHE A 1 79 ? -29.908 1.764 24.791 1.00 59.78 79 PHE A O 1
ATOM 631 N N . GLU A 1 80 ? -29.517 0.301 23.133 1.00 52.16 80 GLU A N 1
ATOM 632 C CA . GLU A 1 80 ? -30.930 0.141 22.744 1.00 52.16 80 GLU A CA 1
ATOM 633 C C . GLU A 1 80 ? -31.667 -0.992 23.478 1.00 52.16 80 GLU A C 1
ATOM 635 O O . GLU A 1 80 ? -32.878 -1.133 23.332 1.00 52.16 80 GLU A O 1
ATOM 640 N N . SER A 1 81 ? -30.980 -1.770 24.320 1.00 44.56 81 SER A N 1
ATOM 641 C CA . SER A 1 81 ? -31.619 -2.788 25.164 1.00 44.56 81 SER A CA 1
ATOM 642 C C . SER A 1 81 ? -31.864 -2.250 26.580 1.00 44.56 81 SER A C 1
ATOM 644 O O . SER A 1 81 ? -31.202 -2.672 27.530 1.00 44.56 81 SER A O 1
ATOM 646 N N . ILE A 1 82 ? -32.794 -1.295 26.704 1.00 45.25 82 ILE A N 1
ATOM 647 C CA . ILE A 1 82 ? -33.423 -0.897 27.981 1.00 45.25 82 ILE A CA 1
ATOM 648 C C . ILE A 1 82 ? -34.610 -1.821 28.257 1.00 45.25 82 ILE A C 1
ATOM 650 O O . ILE A 1 82 ? -35.406 -2.041 27.317 1.00 45.25 82 ILE A O 1
#

Foldseek 3Di:
DDDPPVPPLLVVCVVPLDLVVLVVCVVVVVVVQVVVCVVVVHHDDPVNSVVNNVSSVVSSVVNVVVVVVVVVVVVVVVPPPD

pLDDT: mean 77.5, std 15.81, range [34.41, 91.25]

Radius of gyration: 17.41 Å; chains: 1; bounding box: 46×18×56 Å